Protein AF-A0A9Q0P8M5-F1 (afdb_monomer_lite)

Organism: NCBI:txid2511006

pLDDT: mean 90.1, std 12.9, range [41.22, 98.38]

Structure (mmCIF, N/CA/C/O backbone):
data_AF-A0A9Q0P8M5-F1
#
_entry.id   AF-A0A9Q0P8M5-F1
#
loop_
_atom_site.group_PDB
_atom_site.id
_atom_site.type_symbol
_atom_site.label_atom_id
_atom_site.label_alt_id
_atom_site.label_comp_id
_atom_site.label_asym_id
_atom_site.label_entity_id
_atom_site.label_seq_id
_atom_site.pdbx_PDB_ins_code
_atom_site.Cartn_x
_atom_site.Cartn_y
_atom_site.Cartn_z
_atom_site.occupancy
_atom_site.B_iso_or_equiv
_atom_site.auth_seq_id
_atom_site.auth_comp_id
_atom_site.auth_asym_id
_atom_site.auth_atom_id
_atom_site.pdbx_PDB_model_num
ATOM 1 N N . MET A 1 1 ? -18.662 16.101 -1.960 1.00 49.53 1 MET A N 1
ATOM 2 C CA . MET A 1 1 ? -17.519 15.282 -2.432 1.00 49.53 1 MET A CA 1
ATOM 3 C C . MET A 1 1 ? -17.899 13.805 -2.662 1.00 49.53 1 MET A C 1
ATOM 5 O O . MET A 1 1 ? -17.057 12.936 -2.518 1.00 49.53 1 MET A O 1
ATOM 9 N N . ALA A 1 2 ? -19.142 13.487 -3.062 1.00 43.66 2 ALA A N 1
ATOM 10 C CA . ALA A 1 2 ? -19.595 12.095 -3.244 1.00 43.66 2 ALA A CA 1
ATOM 11 C C . ALA A 1 2 ? -19.693 11.647 -4.720 1.00 43.66 2 ALA A C 1
ATOM 13 O O . ALA A 1 2 ? -19.770 10.452 -4.995 1.00 43.66 2 ALA A O 1
ATOM 14 N N . GLU A 1 3 ? -19.666 12.580 -5.680 1.00 48.09 3 GLU A N 1
ATOM 15 C CA . GLU A 1 3 ? -19.861 12.251 -7.101 1.00 48.09 3 GLU A CA 1
ATOM 16 C C . GLU A 1 3 ? -18.616 11.662 -7.785 1.00 48.09 3 GLU A C 1
ATOM 18 O O . GLU A 1 3 ? -18.761 10.822 -8.668 1.00 48.09 3 GLU A O 1
ATOM 23 N N . ALA A 1 4 ? -17.398 12.034 -7.369 1.00 52.03 4 ALA A N 1
ATOM 24 C CA . ALA A 1 4 ? -16.164 11.561 -8.012 1.00 52.03 4 ALA A CA 1
ATOM 25 C C . ALA A 1 4 ? -15.858 10.074 -7.741 1.00 52.03 4 ALA A C 1
ATOM 27 O O . ALA A 1 4 ? -15.228 9.415 -8.565 1.00 52.03 4 ALA A O 1
ATOM 28 N N . ALA A 1 5 ? -16.341 9.523 -6.621 1.00 55.00 5 ALA A N 1
ATOM 29 C CA . ALA A 1 5 ? -16.111 8.125 -6.258 1.00 55.00 5 ALA A CA 1
ATOM 30 C C . ALA A 1 5 ? -16.906 7.133 -7.128 1.00 55.00 5 ALA A C 1
ATOM 32 O O . ALA A 1 5 ? -16.515 5.979 -7.252 1.00 55.00 5 ALA A O 1
ATOM 33 N N . LYS A 1 6 ? -18.005 7.563 -7.766 1.00 59.19 6 LYS A N 1
ATOM 34 C CA . LYS A 1 6 ? -18.955 6.653 -8.436 1.00 59.19 6 LYS A CA 1
ATOM 35 C C . LYS A 1 6 ? -18.435 6.031 -9.742 1.00 59.19 6 LYS A C 1
ATOM 37 O O . LYS A 1 6 ? -19.040 5.078 -10.217 1.00 59.19 6 LYS A O 1
ATOM 42 N N . ASN A 1 7 ? -17.322 6.523 -10.297 1.00 80.25 7 ASN A N 1
ATOM 43 C CA . ASN A 1 7 ? -16.838 6.136 -11.632 1.00 80.25 7 ASN A CA 1
ATOM 44 C C . ASN A 1 7 ? -15.386 5.624 -11.659 1.00 80.25 7 ASN A C 1
ATOM 46 O O . ASN A 1 7 ? -14.783 5.562 -12.730 1.00 80.25 7 ASN A O 1
ATOM 50 N N . ILE A 1 8 ? -14.787 5.290 -10.511 1.00 86.75 8 ILE A N 1
ATOM 51 C CA . ILE A 1 8 ? -13.404 4.795 -10.490 1.00 86.75 8 ILE A CA 1
ATOM 52 C C . ILE A 1 8 ? -13.389 3.344 -10.983 1.00 86.75 8 ILE A C 1
ATOM 54 O O . ILE A 1 8 ? -13.882 2.436 -10.316 1.00 86.75 8 ILE A O 1
ATOM 58 N N . THR A 1 9 ? -12.817 3.120 -12.165 1.00 89.56 9 THR A N 1
ATOM 59 C CA . THR A 1 9 ? -12.677 1.782 -12.750 1.00 89.56 9 THR A CA 1
ATOM 60 C C . THR A 1 9 ? -11.434 1.068 -12.217 1.00 89.56 9 THR A C 1
ATOM 62 O O . THR A 1 9 ? -10.396 1.720 -12.066 1.00 89.56 9 THR A O 1
ATOM 65 N N . PRO A 1 10 ? -11.476 -0.262 -12.014 1.00 92.38 10 PRO A N 1
ATOM 66 C CA . PRO A 1 10 ? -10.295 -1.031 -11.643 1.00 92.38 10 PRO A CA 1
ATOM 67 C C . PRO A 1 10 ? -9.183 -0.872 -12.695 1.00 92.38 10 PRO A C 1
ATOM 69 O O . PRO A 1 10 ? -9.415 -1.162 -13.873 1.00 92.38 10 PRO A O 1
ATOM 72 N N . PRO A 1 11 ? -7.978 -0.420 -12.311 1.00 95.38 11 PRO A N 1
ATOM 73 C CA . PRO A 1 11 ? -6.859 -0.304 -13.230 1.00 95.38 11 PRO A CA 1
ATOM 74 C C . PRO A 1 11 ? -6.368 -1.692 -13.650 1.00 95.38 11 PRO A C 1
ATOM 76 O O . PRO A 1 11 ? -6.275 -2.611 -12.839 1.00 95.38 11 PRO A O 1
ATOM 79 N N . ASN A 1 12 ? -5.996 -1.839 -14.921 1.00 95.50 12 ASN A N 1
ATOM 80 C CA . ASN A 1 12 ? -5.468 -3.093 -15.472 1.00 95.50 12 ASN A CA 1
ATOM 81 C C . ASN A 1 12 ? -3.931 -3.117 -15.587 1.00 95.50 12 ASN A C 1
ATOM 83 O O . ASN A 1 12 ? -3.345 -4.114 -16.008 1.00 95.50 12 ASN A O 1
ATOM 87 N N . SER A 1 13 ? -3.274 -2.007 -15.246 1.00 97.12 13 SER A N 1
ATOM 88 C CA . SER A 1 13 ? -1.829 -1.821 -15.378 1.00 97.12 13 SER A CA 1
ATOM 89 C C . SER A 1 13 ? -1.303 -0.787 -14.385 1.00 97.12 13 SER A C 1
ATOM 91 O O . SER A 1 13 ? -2.036 0.106 -13.955 1.00 97.12 13 SER A O 1
ATOM 93 N N . ALA A 1 14 ? -0.012 -0.883 -14.051 1.00 97.00 14 ALA A N 1
ATOM 94 C CA . ALA A 1 14 ? 0.677 0.068 -13.179 1.00 97.00 14 ALA A CA 1
ATOM 95 C C . ALA A 1 14 ? 0.495 1.521 -13.634 1.00 97.00 14 ALA A C 1
ATOM 97 O O . ALA A 1 14 ? 0.252 2.397 -12.813 1.00 97.00 14 ALA A O 1
ATOM 98 N N . TYR A 1 15 ? 0.554 1.769 -14.946 1.00 96.69 15 TYR A N 1
ATOM 99 C CA . TYR A 1 15 ? 0.374 3.105 -15.506 1.00 96.69 15 TYR A CA 1
ATOM 100 C C . TYR A 1 15 ? -1.016 3.676 -15.194 1.00 96.69 15 TYR A C 1
ATOM 102 O O . TYR A 1 15 ? -1.116 4.783 -14.673 1.00 96.69 15 TYR A O 1
ATOM 110 N N . GLN A 1 16 ? -2.086 2.914 -15.452 1.00 96.88 16 GLN A N 1
ATOM 111 C CA . GLN A 1 16 ? -3.452 3.355 -15.145 1.00 96.88 16 GLN A CA 1
ATOM 112 C C . GLN A 1 16 ? -3.658 3.586 -13.646 1.00 96.88 16 GLN A C 1
ATOM 114 O O . GLN A 1 16 ? -4.300 4.567 -13.256 1.00 96.88 16 GLN A O 1
ATOM 119 N N . PHE A 1 17 ? -3.093 2.698 -12.819 1.00 97.56 17 PHE A N 1
ATOM 120 C CA . PHE A 1 17 ? -3.110 2.857 -11.371 1.00 97.56 17 PHE A CA 1
ATOM 121 C C . PHE A 1 17 ? -2.429 4.169 -10.980 1.00 97.56 17 PHE A C 1
ATOM 123 O O . PHE A 1 17 ? -3.049 4.993 -10.322 1.00 97.56 17 PHE A O 1
ATOM 130 N N . GLU A 1 18 ? -1.190 4.405 -11.417 1.00 96.56 18 GLU A N 1
ATOM 131 C CA . GLU A 1 18 ? -0.416 5.589 -11.035 1.00 96.56 18 GLU A CA 1
ATOM 132 C C . GLU A 1 18 ? -1.029 6.900 -11.530 1.00 96.56 18 GLU A C 1
ATOM 134 O O . GLU A 1 18 ? -1.019 7.881 -10.789 1.00 96.56 18 GLU A O 1
ATOM 139 N N . VAL A 1 19 ? -1.580 6.933 -12.747 1.00 95.69 19 VAL A N 1
ATOM 140 C CA . VAL A 1 19 ? -2.277 8.118 -13.273 1.00 95.69 19 VAL A CA 1
ATOM 141 C C . VAL A 1 19 ? -3.456 8.481 -12.374 1.00 95.69 19 VAL A C 1
ATOM 143 O O . VAL A 1 19 ? -3.561 9.626 -11.936 1.00 95.69 19 VAL A O 1
ATOM 146 N N . SER A 1 20 ? -4.296 7.500 -12.040 1.00 95.88 20 SER A N 1
ATOM 147 C CA . SER A 1 20 ? -5.450 7.712 -11.160 1.00 95.88 20 SER A CA 1
ATOM 148 C C . SER A 1 20 ? -4.999 8.080 -9.743 1.00 95.88 20 SER A C 1
ATOM 150 O O . SER A 1 20 ? -5.468 9.056 -9.167 1.00 95.88 20 SER A O 1
ATOM 152 N N . TRP A 1 21 ? -4.014 7.355 -9.207 1.00 96.31 21 TRP A N 1
ATOM 153 C CA . TRP A 1 21 ? -3.465 7.551 -7.866 1.00 96.31 21 TRP A CA 1
ATOM 154 C C . TRP A 1 21 ? -2.912 8.962 -7.658 1.00 96.31 21 TRP A C 1
ATOM 156 O O . TRP A 1 21 ? -3.172 9.587 -6.630 1.00 96.31 21 TRP A O 1
ATOM 166 N N . ARG A 1 22 ? -2.172 9.480 -8.647 1.00 95.06 22 ARG A N 1
ATOM 167 C CA . ARG A 1 22 ? -1.643 10.850 -8.642 1.00 95.06 22 ARG A CA 1
ATOM 168 C C . ARG A 1 22 ? -2.741 11.883 -8.873 1.00 95.06 22 ARG A C 1
ATOM 170 O O . ARG A 1 22 ? -2.701 12.936 -8.246 1.00 95.06 22 ARG A O 1
ATOM 177 N N . GLY A 1 23 ? -3.728 11.578 -9.718 1.00 94.25 23 GLY A N 1
ATOM 178 C CA . GLY A 1 23 ? -4.918 12.414 -9.903 1.00 94.25 23 GLY A CA 1
ATOM 179 C C . GLY A 1 23 ? -5.735 12.596 -8.619 1.00 94.25 23 GLY A C 1
ATOM 180 O O . GLY A 1 23 ? -6.371 13.630 -8.444 1.00 94.25 23 GLY A O 1
ATOM 181 N N . PHE A 1 24 ? -5.661 11.633 -7.697 1.00 94.56 24 PHE A N 1
ATOM 182 C CA . PHE A 1 24 ? -6.282 11.688 -6.369 1.00 94.56 24 PHE A CA 1
ATOM 183 C C . PHE A 1 24 ? -5.331 12.157 -5.259 1.00 94.56 24 PHE A C 1
ATOM 185 O O . PHE A 1 24 ? -5.665 12.065 -4.078 1.00 94.56 24 PHE A O 1
ATOM 192 N N . SER A 1 25 ? -4.139 12.655 -5.600 1.00 89.31 25 SER A N 1
ATOM 193 C CA . SER A 1 25 ? -3.178 13.140 -4.608 1.00 89.31 25 SER A CA 1
ATOM 194 C C . SER A 1 25 ? -3.799 14.243 -3.744 1.00 89.31 25 SER A C 1
ATOM 196 O O . SER A 1 25 ? -4.283 15.249 -4.256 1.00 89.31 25 SER A O 1
ATOM 198 N N . GLY A 1 26 ? -3.756 14.062 -2.422 1.00 88.31 26 GLY A N 1
ATOM 199 C CA . GLY A 1 26 ? -4.378 14.967 -1.447 1.00 88.31 26 GLY A CA 1
ATOM 200 C C . GLY A 1 26 ? -5.788 14.557 -1.009 1.00 88.31 26 GLY A C 1
ATOM 201 O O . GLY A 1 26 ? -6.238 15.013 0.038 1.00 88.31 26 GLY A O 1
ATOM 202 N N . ASP A 1 27 ? -6.447 13.643 -1.727 1.00 93.56 27 ASP A N 1
ATOM 203 C CA . ASP A 1 27 ? -7.725 13.048 -1.331 1.00 93.56 27 ASP A CA 1
ATOM 204 C C . ASP A 1 27 ? -7.535 11.568 -0.961 1.00 93.56 27 ASP A C 1
ATOM 206 O O . ASP A 1 27 ? -7.579 10.652 -1.791 1.00 93.56 27 ASP A O 1
ATOM 210 N N . ARG A 1 28 ? -7.323 11.324 0.337 1.00 92.31 28 ARG A N 1
ATOM 211 C CA . ARG A 1 28 ? -7.094 9.974 0.867 1.00 92.31 28 ARG A CA 1
ATOM 212 C C . ARG A 1 28 ? -8.317 9.067 0.706 1.00 92.31 28 ARG A C 1
ATOM 214 O O . ARG A 1 28 ? -8.148 7.851 0.598 1.00 92.31 28 ARG A O 1
ATOM 221 N N . ALA A 1 29 ? -9.529 9.623 0.670 1.00 92.62 29 ALA A N 1
ATOM 222 C CA . ALA A 1 29 ? -10.746 8.840 0.490 1.00 92.62 29 ALA A CA 1
ATOM 223 C C . ALA A 1 29 ? -10.827 8.287 -0.939 1.00 92.62 29 ALA A C 1
ATOM 225 O O . ALA A 1 29 ? -11.100 7.099 -1.117 1.00 92.62 29 ALA 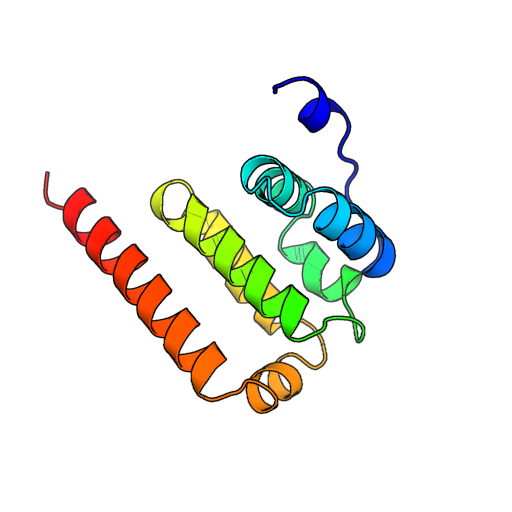A O 1
ATOM 226 N N . LEU A 1 30 ? -10.499 9.102 -1.948 1.00 94.56 30 LEU A N 1
ATOM 227 C CA . LEU A 1 30 ? -10.434 8.653 -3.342 1.00 94.56 30 LEU A CA 1
ATOM 228 C C . LEU A 1 30 ? -9.285 7.668 -3.588 1.00 94.56 30 LEU A C 1
ATOM 230 O O . LEU A 1 30 ? -9.495 6.656 -4.256 1.00 94.56 30 LEU A O 1
ATOM 234 N N . GLN A 1 31 ? -8.103 7.888 -3.000 1.00 95.75 31 GLN A N 1
ATOM 235 C CA . GLN A 1 31 ? -7.004 6.911 -3.052 1.00 95.75 31 GLN A CA 1
ATOM 236 C C . GLN A 1 31 ? -7.399 5.572 -2.407 1.00 95.75 31 GLN A C 1
ATOM 238 O O . GLN A 1 31 ? -7.159 4.506 -2.973 1.00 95.75 31 GLN A O 1
ATOM 243 N N . THR A 1 32 ? -8.074 5.613 -1.256 1.00 95.38 32 THR A N 1
ATOM 244 C CA . THR A 1 32 ? -8.581 4.406 -0.588 1.00 95.38 32 THR A CA 1
ATOM 245 C C . THR A 1 32 ? -9.626 3.701 -1.449 1.00 95.38 32 THR A C 1
ATOM 247 O O . THR A 1 32 ? -9.588 2.480 -1.580 1.00 95.38 32 THR A O 1
ATOM 250 N N . HIS A 1 33 ? -10.535 4.447 -2.080 1.00 95.25 33 HIS A N 1
ATOM 251 C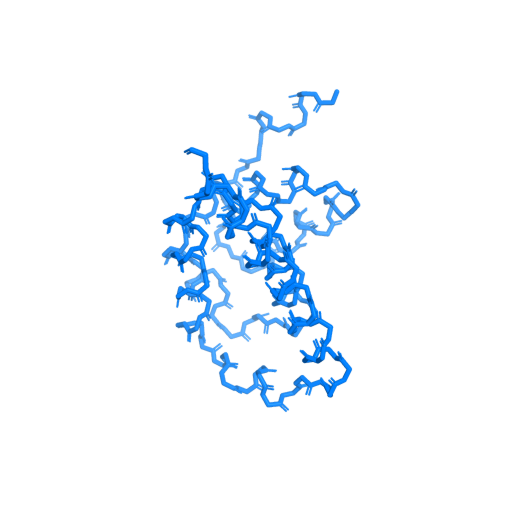 CA . HIS A 1 33 ? -11.530 3.872 -2.980 1.00 95.25 33 HIS A CA 1
ATOM 252 C C . HIS A 1 33 ? -10.881 3.215 -4.205 1.00 95.25 33 HIS A C 1
ATOM 254 O O . HIS A 1 33 ? -11.231 2.085 -4.539 1.00 95.25 33 HIS A O 1
ATOM 260 N N . LEU A 1 34 ? -9.881 3.865 -4.816 1.00 96.50 34 LEU A N 1
ATOM 261 C CA . LEU A 1 34 ? -9.091 3.295 -5.909 1.00 96.50 34 LEU A CA 1
ATOM 262 C C . LEU A 1 34 ? -8.406 1.988 -5.493 1.00 96.50 34 LEU A C 1
ATOM 264 O O . LEU A 1 34 ? -8.469 1.013 -6.241 1.00 96.50 34 LEU A O 1
ATOM 268 N N . LEU A 1 35 ? -7.796 1.937 -4.303 1.00 95.88 35 LEU A N 1
ATOM 269 C CA . LEU A 1 35 ? -7.270 0.685 -3.752 1.00 95.88 35 LEU A CA 1
ATOM 270 C C . LEU A 1 35 ? -8.380 -0.353 -3.648 1.00 95.88 35 LEU A C 1
ATOM 272 O O . LEU A 1 35 ? -8.232 -1.419 -4.213 1.00 95.88 35 LEU A O 1
ATOM 276 N N . LYS A 1 36 ? -9.515 -0.035 -3.023 1.00 94.69 36 LYS A N 1
ATOM 277 C CA . LYS A 1 36 ? -10.612 -0.992 -2.799 1.00 94.69 36 LYS A CA 1
ATOM 278 C C . LYS A 1 36 ? -11.218 -1.574 -4.076 1.00 94.69 36 LYS A C 1
ATOM 280 O O . LYS A 1 36 ? -11.565 -2.752 -4.075 1.00 94.69 36 LYS A O 1
ATOM 285 N N . VAL A 1 37 ? -11.310 -0.802 -5.160 1.00 95.44 37 VAL A N 1
ATOM 286 C CA . VAL A 1 37 ? -11.716 -1.346 -6.471 1.00 95.44 37 VAL A CA 1
ATOM 287 C C . VAL A 1 37 ? -10.586 -2.138 -7.150 1.00 95.44 37 VAL A C 1
ATOM 289 O O . VAL A 1 37 ? -10.844 -2.972 -8.015 1.00 95.44 37 VAL A O 1
ATOM 292 N N . THR A 1 38 ? -9.337 -1.931 -6.725 1.00 95.31 38 THR A N 1
ATOM 293 C CA . THR A 1 38 ? -8.139 -2.677 -7.130 1.00 95.31 38 THR A CA 1
ATOM 294 C C . THR A 1 38 ? -7.852 -3.811 -6.137 1.00 95.31 38 THR A C 1
ATOM 296 O O . THR A 1 38 ? -6.993 -3.682 -5.270 1.00 95.31 38 THR A O 1
ATOM 299 N N . SER A 1 39 ? -8.558 -4.941 -6.264 1.00 93.69 39 SER A N 1
ATOM 300 C CA . SER A 1 39 ? -8.403 -6.115 -5.377 1.00 93.69 39 SER A CA 1
ATOM 301 C C . SER A 1 39 ? -6.939 -6.382 -4.960 1.00 93.69 39 SER A C 1
ATOM 303 O O . SER A 1 39 ? -6.068 -6.391 -5.836 1.00 93.69 39 SER A O 1
ATOM 305 N N . PRO A 1 40 ? -6.638 -6.682 -3.675 1.00 97.50 40 PRO A N 1
ATOM 306 C CA . PRO A 1 40 ? -5.269 -6.918 -3.205 1.00 97.50 40 PRO A CA 1
ATOM 307 C C . PRO A 1 40 ? -4.492 -7.920 -4.065 1.00 97.50 40 PRO A C 1
ATOM 309 O O . PRO A 1 40 ? -3.337 -7.695 -4.418 1.00 97.50 40 PRO A O 1
ATOM 312 N N . SER A 1 41 ? -5.160 -9.005 -4.463 1.00 97.12 41 SER A N 1
ATOM 313 C CA . SER A 1 41 ? -4.597 -10.072 -5.303 1.00 97.12 41 SER A CA 1
ATOM 314 C C . SER A 1 41 ? -4.210 -9.629 -6.720 1.00 97.12 41 SER A C 1
ATOM 316 O O . SER A 1 41 ? -3.391 -10.283 -7.366 1.00 97.12 41 SER A O 1
ATOM 318 N N . ALA A 1 42 ? -4.754 -8.510 -7.204 1.00 96.81 42 ALA A N 1
ATOM 319 C CA . ALA A 1 42 ? -4.418 -7.946 -8.505 1.00 96.81 42 ALA A CA 1
ATOM 320 C C . ALA A 1 42 ? -3.118 -7.128 -8.469 1.00 96.81 42 ALA A C 1
ATOM 322 O O . ALA A 1 42 ? -2.473 -6.988 -9.507 1.00 96.81 42 ALA A O 1
ATOM 323 N N . LEU A 1 43 ? -2.685 -6.626 -7.302 1.00 97.38 43 LEU A N 1
ATOM 324 C CA . LEU A 1 43 ? -1.515 -5.743 -7.194 1.00 97.38 43 LEU A CA 1
ATOM 325 C C . LEU A 1 43 ? -0.225 -6.344 -7.779 1.00 97.38 43 LEU A C 1
ATOM 327 O O . LEU A 1 43 ? 0.431 -5.642 -8.553 1.00 97.38 43 LEU A O 1
ATOM 331 N N . PRO A 1 44 ? 0.138 -7.620 -7.521 1.00 97.62 44 PRO A N 1
ATOM 332 C CA . PRO A 1 44 ? 1.313 -8.231 -8.150 1.00 97.62 44 PRO A CA 1
ATOM 333 C C . PRO A 1 44 ? 1.254 -8.211 -9.680 1.00 97.62 44 PRO A C 1
ATOM 335 O O . PRO A 1 44 ? 2.262 -7.950 -10.337 1.00 97.62 44 PRO A O 1
ATOM 338 N N . GLN A 1 45 ? 0.067 -8.447 -10.249 1.00 96.94 45 GLN A N 1
ATOM 339 C CA . GLN A 1 45 ? -0.154 -8.496 -11.697 1.00 96.94 45 GLN A CA 1
ATOM 340 C C . GLN A 1 45 ? -0.257 -7.111 -12.336 1.00 96.94 45 GLN A C 1
ATOM 342 O O . GLN A 1 45 ? 0.155 -6.938 -13.479 1.00 96.94 45 GLN A O 1
ATOM 347 N N . ILE A 1 46 ? -0.779 -6.122 -11.614 1.00 97.31 46 ILE A N 1
ATOM 348 C CA . ILE A 1 46 ? -0.873 -4.733 -12.074 1.00 97.31 46 ILE A CA 1
ATOM 349 C C . ILE A 1 46 ? 0.514 -4.105 -12.103 1.00 97.31 46 ILE A C 1
ATOM 351 O O . ILE A 1 46 ? 0.907 -3.518 -13.113 1.00 97.31 46 ILE A O 1
ATOM 355 N N . PHE A 1 47 ? 1.262 -4.246 -11.007 1.00 97.25 47 PHE A N 1
ATOM 356 C CA . PHE A 1 47 ? 2.553 -3.595 -10.869 1.00 97.25 47 PHE A CA 1
ATOM 357 C C . PHE A 1 47 ? 3.677 -4.329 -11.582 1.00 97.25 47 PHE A C 1
ATOM 359 O O . PHE A 1 47 ? 4.505 -3.667 -12.203 1.00 97.25 47 PHE A O 1
ATOM 366 N N . LYS A 1 48 ? 3.730 -5.666 -11.537 1.00 93.94 48 LYS A N 1
ATOM 367 C CA . LYS A 1 48 ? 4.840 -6.456 -12.099 1.00 93.94 48 LYS A CA 1
ATOM 368 C C . LYS A 1 48 ? 6.190 -5.847 -11.685 1.00 93.94 48 LYS A C 1
ATOM 370 O O . LYS A 1 48 ? 6.498 -5.792 -10.505 1.00 93.94 48 LYS A O 1
ATOM 375 N N . ASN A 1 49 ? 6.962 -5.332 -12.643 1.00 93.94 49 ASN A N 1
ATOM 376 C CA . ASN A 1 49 ? 8.258 -4.690 -12.411 1.00 93.94 49 ASN A CA 1
ATOM 377 C C . ASN A 1 49 ? 8.200 -3.152 -12.320 1.00 93.94 49 ASN A C 1
ATOM 379 O O . ASN A 1 49 ? 9.254 -2.524 -12.243 1.00 93.94 49 ASN A O 1
ATOM 383 N N . ALA A 1 50 ? 7.016 -2.545 -12.381 1.00 95.75 50 ALA A N 1
ATOM 384 C CA . ALA A 1 50 ? 6.810 -1.100 -12.475 1.00 95.75 50 ALA A CA 1
ATOM 385 C C . ALA A 1 50 ? 6.540 -0.411 -11.126 1.00 95.75 50 ALA A C 1
ATOM 387 O O . ALA A 1 50 ? 6.500 0.814 -11.087 1.00 95.75 50 ALA A O 1
ATOM 388 N N . LEU A 1 51 ? 6.390 -1.156 -10.021 1.00 96.25 51 LEU A N 1
ATOM 389 C CA . LEU A 1 51 ? 6.237 -0.537 -8.701 1.00 96.25 51 LEU A CA 1
ATOM 390 C C . LEU A 1 51 ? 7.484 0.281 -8.341 1.00 96.25 51 LEU A C 1
ATOM 392 O O . LEU A 1 51 ? 8.614 -0.198 -8.453 1.00 96.25 51 LEU A O 1
ATOM 396 N N . SER A 1 52 ? 7.264 1.506 -7.872 1.00 94.81 52 SER A N 1
ATOM 397 C CA . SER A 1 52 ? 8.309 2.425 -7.426 1.00 94.81 52 SER A CA 1
ATOM 398 C C . SER A 1 52 ? 8.237 2.661 -5.916 1.00 94.81 52 SER A C 1
ATOM 400 O O . SER A 1 52 ? 7.181 2.516 -5.299 1.00 94.81 52 SER A O 1
ATOM 402 N N . VAL A 1 53 ? 9.364 3.053 -5.310 1.00 95.25 53 VAL A N 1
ATOM 403 C CA . VAL A 1 53 ? 9.450 3.339 -3.866 1.00 95.25 53 VAL A CA 1
ATOM 404 C C . VAL A 1 53 ? 8.425 4.391 -3.402 1.00 95.25 53 VAL A C 1
ATOM 406 O O . VAL A 1 53 ? 7.744 4.127 -2.411 1.00 95.25 53 VAL A O 1
ATOM 409 N N . PRO A 1 54 ? 8.241 5.544 -4.084 1.00 94.50 54 PRO A N 1
ATOM 410 C CA . PRO A 1 54 ? 7.267 6.546 -3.646 1.00 94.50 54 PRO A CA 1
ATOM 411 C C . PRO A 1 54 ? 5.830 6.014 -3.636 1.00 94.50 54 PRO A C 1
ATOM 413 O O . PRO A 1 54 ? 5.090 6.264 -2.687 1.00 94.50 54 PRO A O 1
ATOM 416 N N . ILE A 1 55 ? 5.456 5.238 -4.658 1.00 95.56 55 ILE A N 1
ATOM 417 C CA . ILE A 1 55 ? 4.122 4.639 -4.764 1.00 95.56 55 ILE A CA 1
ATOM 418 C C . ILE A 1 55 ? 3.925 3.561 -3.696 1.00 95.56 55 ILE A C 1
ATOM 420 O O . ILE A 1 55 ? 2.893 3.554 -3.034 1.00 95.56 55 ILE A O 1
ATOM 424 N N . LEU A 1 56 ? 4.925 2.703 -3.459 1.00 96.44 56 LEU A N 1
ATOM 425 C CA . LEU A 1 56 ? 4.879 1.707 -2.385 1.00 96.44 56 LEU A CA 1
ATOM 426 C C . LEU A 1 56 ? 4.623 2.364 -1.020 1.00 96.44 56 LEU A C 1
ATOM 428 O O . LEU A 1 56 ? 3.723 1.944 -0.295 1.00 96.44 56 LEU A O 1
ATOM 432 N N . ILE A 1 57 ? 5.386 3.408 -0.682 1.00 95.44 57 ILE A N 1
ATOM 433 C CA . ILE A 1 57 ? 5.232 4.129 0.589 1.00 95.44 57 ILE A CA 1
ATOM 434 C C . ILE A 1 57 ? 3.829 4.731 0.702 1.00 95.44 57 ILE A C 1
ATOM 436 O O . ILE A 1 57 ? 3.198 4.609 1.752 1.00 95.44 57 ILE A O 1
ATOM 440 N N . ASP A 1 58 ? 3.331 5.381 -0.351 1.00 95.62 58 ASP A N 1
ATOM 441 C CA . ASP A 1 58 ? 2.030 6.049 -0.290 1.00 95.62 58 ASP A CA 1
ATOM 442 C C . ASP A 1 58 ? 0.855 5.060 -0.226 1.00 95.62 58 ASP A C 1
ATOM 444 O O . ASP A 1 58 ? -0.122 5.315 0.482 1.00 95.62 58 ASP A O 1
ATOM 448 N N . ILE A 1 59 ? 0.972 3.891 -0.866 1.00 96.75 59 ILE A N 1
ATOM 449 C CA . ILE A 1 59 ? 0.010 2.793 -0.698 1.00 96.75 59 ILE A CA 1
ATOM 450 C C . ILE A 1 59 ? 0.016 2.305 0.753 1.00 96.75 59 ILE A C 1
ATOM 452 O O . ILE A 1 59 ? -1.052 2.188 1.346 1.00 96.75 59 ILE A O 1
ATOM 456 N N . ILE A 1 60 ? 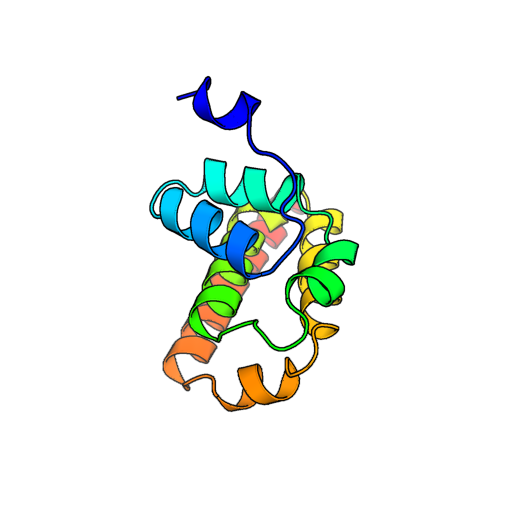1.186 2.062 1.358 1.00 96.12 60 ILE A N 1
ATOM 457 C CA . ILE A 1 60 ? 1.273 1.605 2.757 1.00 96.12 60 ILE A CA 1
ATOM 458 C C . ILE A 1 60 ? 0.639 2.633 3.705 1.00 96.12 60 ILE A C 1
ATOM 460 O O . ILE A 1 60 ? -0.106 2.257 4.610 1.00 96.12 60 ILE A O 1
ATOM 464 N N . LYS A 1 61 ? 0.877 3.931 3.474 1.00 94.38 61 LYS A N 1
ATOM 465 C CA . LYS A 1 61 ? 0.220 5.021 4.216 1.00 94.38 61 LYS A CA 1
ATOM 466 C C . LYS A 1 61 ? -1.298 5.006 4.038 1.00 94.38 61 LYS A C 1
ATOM 468 O O . LYS A 1 61 ? -2.026 5.249 4.994 1.00 94.38 61 LYS A O 1
ATOM 473 N N . CYS A 1 62 ? -1.777 4.688 2.836 1.00 95.75 62 CYS A N 1
ATOM 474 C CA . CYS A 1 62 ? -3.204 4.545 2.569 1.00 95.75 62 CYS A CA 1
ATOM 475 C C . CYS A 1 62 ? -3.815 3.356 3.309 1.00 95.75 62 CYS A C 1
ATOM 477 O O . CYS A 1 62 ? -4.894 3.471 3.873 1.00 95.75 62 CYS A O 1
ATOM 479 N N . VAL A 1 63 ? -3.121 2.220 3.331 1.00 96.62 63 VAL A N 1
ATOM 480 C CA . VAL A 1 63 ? -3.576 1.022 4.045 1.00 96.62 63 VAL A CA 1
ATOM 481 C C . VAL A 1 63 ? -3.663 1.284 5.547 1.00 96.62 63 VAL A C 1
ATOM 483 O O . VAL A 1 63 ? -4.646 0.914 6.184 1.00 96.62 63 VAL A O 1
ATOM 486 N N . ALA A 1 64 ? -2.685 1.997 6.104 1.00 94.62 64 ALA A N 1
ATOM 487 C CA . ALA A 1 64 ? -2.687 2.385 7.509 1.00 94.62 64 ALA A CA 1
ATOM 488 C C . ALA A 1 64 ? -3.912 3.234 7.903 1.00 94.62 64 ALA A C 1
ATOM 490 O O . ALA A 1 64 ? -4.381 3.112 9.033 1.00 94.62 64 ALA A O 1
ATOM 491 N N . SER A 1 65 ? -4.464 4.055 6.996 1.00 92.69 65 SER A N 1
ATOM 492 C CA . SER A 1 65 ? -5.590 4.941 7.329 1.00 92.69 65 SER A CA 1
ATOM 493 C C . SER A 1 65 ? -6.929 4.228 7.510 1.00 92.69 65 SER A C 1
ATOM 495 O O . SER A 1 65 ? -7.806 4.799 8.143 1.00 92.69 65 SER A O 1
ATOM 497 N N . PHE A 1 66 ? -7.099 3.017 6.968 1.00 93.19 66 PHE A N 1
ATOM 498 C CA . PHE A 1 66 ? -8.316 2.207 7.152 1.00 93.19 66 PHE A CA 1
ATOM 499 C C . PHE A 1 66 ? -8.058 0.894 7.906 1.00 93.19 66 PHE A C 1
ATOM 501 O O . PHE A 1 66 ? -8.955 0.067 8.045 1.00 93.19 66 PHE A O 1
ATOM 508 N N . PHE A 1 67 ? -6.831 0.679 8.396 1.00 94.00 67 PHE A N 1
ATOM 509 C CA . PHE A 1 67 ? -6.422 -0.587 9.009 1.00 94.00 67 PHE A CA 1
ATOM 510 C C . PHE A 1 67 ? -7.296 -0.994 10.201 1.00 94.00 67 PHE A C 1
ATOM 512 O O . PHE A 1 67 ? -7.582 -2.173 10.374 1.00 94.00 67 PHE A O 1
ATOM 519 N N . ILE A 1 68 ? -7.704 -0.026 11.025 1.00 91.19 68 ILE A N 1
ATOM 520 C CA . ILE A 1 68 ? -8.497 -0.287 12.233 1.00 91.19 68 ILE A CA 1
ATOM 521 C C . ILE A 1 68 ? -9.899 -0.774 11.871 1.00 91.19 68 ILE A C 1
ATOM 523 O O . ILE A 1 68 ? -10.382 -1.730 12.471 1.00 91.19 68 ILE A O 1
ATOM 527 N N . ASP A 1 69 ? -10.517 -0.155 10.867 1.00 92.25 69 ASP A N 1
ATOM 528 C CA . ASP A 1 69 ? -11.889 -0.454 10.460 1.00 92.25 69 ASP A CA 1
ATOM 529 C C . ASP A 1 69 ? -11.984 -1.737 9.617 1.00 92.25 69 ASP A C 1
ATOM 531 O O . ASP A 1 69 ? -12.952 -2.487 9.720 1.00 92.25 69 ASP A O 1
ATOM 535 N N . GLU A 1 70 ? -10.974 -2.024 8.787 1.00 94.50 70 GLU A N 1
ATOM 536 C CA . 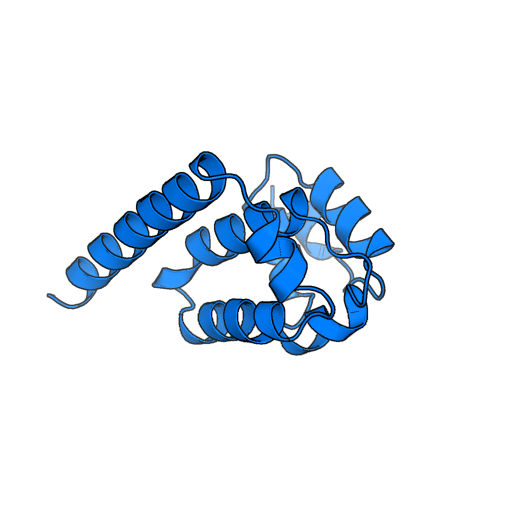GLU A 1 70 ? -10.987 -3.132 7.821 1.00 94.50 70 GLU A CA 1
ATOM 537 C C . GLU A 1 70 ? -9.680 -3.942 7.859 1.00 94.50 70 GLU A C 1
ATOM 539 O O . GLU A 1 70 ? -8.993 -4.124 6.849 1.00 94.50 70 GLU A O 1
ATOM 544 N N . MET A 1 71 ? -9.336 -4.454 9.042 1.00 94.38 71 MET A N 1
ATOM 545 C CA . MET A 1 71 ? -8.060 -5.130 9.310 1.00 94.38 71 MET A CA 1
ATOM 546 C C . MET A 1 71 ? -7.751 -6.292 8.355 1.00 94.38 71 MET A C 1
ATOM 548 O O . MET A 1 71 ? -6.651 -6.351 7.810 1.00 94.38 71 MET A O 1
ATOM 552 N N . ASP A 1 72 ? -8.704 -7.198 8.111 1.00 95.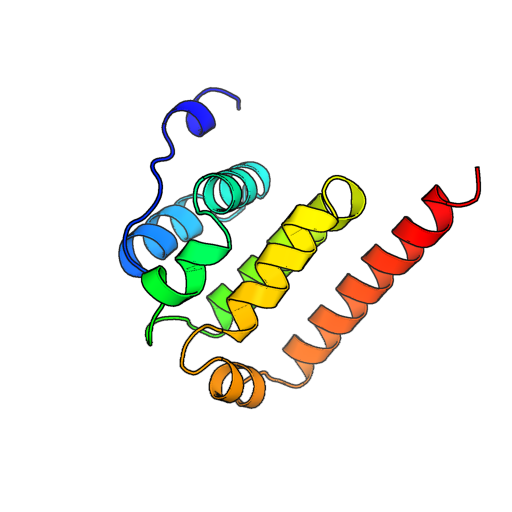50 72 ASP A N 1
ATOM 553 C CA . ASP A 1 72 ? -8.510 -8.342 7.200 1.00 95.50 72 ASP A CA 1
ATOM 554 C C . ASP A 1 72 ? -8.139 -7.878 5.781 1.00 95.50 72 ASP A C 1
ATOM 556 O O . ASP A 1 72 ? -7.188 -8.375 5.171 1.00 95.50 72 ASP A O 1
ATOM 560 N N . LEU A 1 73 ? -8.839 -6.861 5.277 1.00 96.56 73 LEU A N 1
ATOM 561 C CA . LEU A 1 73 ? -8.568 -6.288 3.965 1.00 96.56 73 LEU A CA 1
ATOM 562 C C . LEU A 1 73 ? -7.205 -5.583 3.935 1.00 96.56 73 LEU A C 1
ATOM 564 O O . LEU A 1 73 ? -6.440 -5.743 2.982 1.00 96.56 73 LEU A O 1
ATOM 568 N N . ALA A 1 74 ? -6.883 -4.826 4.981 1.00 96.75 74 ALA A N 1
ATOM 569 C CA . ALA A 1 74 ? -5.617 -4.117 5.102 1.00 96.75 74 ALA A CA 1
ATOM 570 C C . ALA A 1 74 ? -4.420 -5.084 5.140 1.00 96.75 74 ALA A C 1
ATOM 572 O O . ALA A 1 74 ? -3.444 -4.887 4.413 1.00 96.75 74 ALA A O 1
ATOM 573 N N . VAL A 1 75 ? -4.522 -6.178 5.903 1.00 96.81 75 VAL A N 1
ATOM 574 C CA . VAL A 1 75 ? -3.514 -7.250 5.936 1.00 96.81 75 VAL A CA 1
ATOM 575 C C . VAL A 1 75 ? -3.354 -7.884 4.555 1.00 96.81 75 VAL A C 1
ATOM 577 O O . VAL A 1 75 ? -2.224 -8.033 4.090 1.00 96.81 75 VAL A O 1
ATOM 580 N N . LYS A 1 76 ? -4.453 -8.167 3.842 1.00 98.38 76 LYS A N 1
ATOM 581 C CA . LYS A 1 76 ? -4.396 -8.698 2.469 1.00 98.38 76 LYS A CA 1
ATOM 582 C C . LYS A 1 76 ? -3.667 -7.762 1.507 1.00 98.38 76 LYS A C 1
ATOM 584 O O . LYS A 1 76 ? -2.935 -8.250 0.643 1.00 98.38 76 LYS A O 1
ATOM 589 N N . TYR A 1 77 ? -3.829 -6.442 1.629 1.00 98.31 77 TYR A N 1
ATOM 590 C CA . TYR A 1 77 ? -3.060 -5.485 0.824 1.00 98.31 77 TYR A CA 1
ATOM 591 C C . TYR A 1 77 ? -1.564 -5.566 1.112 1.00 98.31 77 TYR A C 1
ATOM 593 O O . TYR A 1 77 ? -0.777 -5.691 0.173 1.00 98.31 77 TYR A O 1
ATOM 601 N N . LEU A 1 78 ? -1.170 -5.537 2.387 1.00 97.62 78 LEU A N 1
ATOM 602 C CA . LEU A 1 78 ? 0.239 -5.636 2.775 1.00 97.62 78 LEU A CA 1
ATOM 603 C C . LEU A 1 78 ? 0.856 -6.953 2.304 1.00 97.62 78 LEU A C 1
ATOM 605 O O . LEU A 1 78 ? 1.927 -6.945 1.703 1.00 97.62 78 LEU A O 1
ATOM 609 N N . GLU A 1 79 ? 0.156 -8.070 2.500 1.00 98.31 79 GLU A N 1
ATOM 610 C CA . GLU A 1 79 ? 0.612 -9.391 2.073 1.00 98.31 79 GLU A CA 1
ATOM 611 C C . GLU A 1 79 ? 0.818 -9.451 0.554 1.00 98.31 79 GLU A C 1
ATOM 613 O O . GLU A 1 79 ? 1.862 -9.901 0.085 1.00 98.31 79 GLU A O 1
ATOM 618 N N . ASN A 1 80 ? -0.138 -8.961 -0.240 1.00 98.38 80 ASN A N 1
ATOM 619 C CA . ASN A 1 80 ? -0.005 -8.993 -1.696 1.00 98.38 80 ASN A CA 1
ATOM 620 C C . ASN A 1 80 ? 1.036 -7.999 -2.227 1.00 98.38 80 ASN A C 1
ATOM 622 O O . ASN A 1 80 ? 1.668 -8.295 -3.239 1.00 98.38 80 ASN A O 1
ATOM 626 N N . LEU A 1 81 ? 1.299 -6.882 -1.541 1.00 97.62 81 LEU A N 1
ATOM 627 C CA . LEU A 1 81 ? 2.422 -6.006 -1.889 1.00 97.62 81 LEU A CA 1
ATOM 628 C C . LEU A 1 81 ? 3.765 -6.738 -1.793 1.00 97.62 81 LEU A C 1
ATOM 630 O O . LEU A 1 81 ? 4.599 -6.570 -2.680 1.00 97.62 81 LEU A O 1
ATOM 634 N N . THR A 1 82 ? 3.954 -7.608 -0.791 1.00 97.31 82 THR A N 1
ATOM 635 C CA . THR A 1 82 ? 5.195 -8.401 -0.669 1.00 97.31 82 THR A CA 1
ATOM 636 C C . THR A 1 82 ? 5.420 -9.368 -1.836 1.00 97.31 82 THR A C 1
ATOM 638 O O . THR A 1 82 ? 6.556 -9.752 -2.111 1.00 97.31 82 THR A O 1
ATOM 641 N N . LYS A 1 83 ? 4.350 -9.730 -2.557 1.00 97.88 83 LYS A N 1
ATOM 642 C CA . LYS A 1 83 ? 4.375 -10.640 -3.714 1.00 97.88 83 LYS A CA 1
ATOM 643 C C . LYS A 1 83 ? 4.677 -9.921 -5.034 1.00 97.88 83 LYS A C 1
ATOM 645 O O . LYS A 1 83 ? 4.831 -10.582 -6.060 1.00 97.88 83 LYS A O 1
ATOM 650 N N . VAL A 1 84 ? 4.744 -8.586 -5.044 1.00 97.50 84 VAL A N 1
ATOM 651 C CA . VAL A 1 84 ? 5.090 -7.814 -6.246 1.00 97.50 84 VAL A CA 1
ATOM 652 C C . VAL A 1 84 ? 6.551 -8.105 -6.626 1.00 97.50 84 VAL A C 1
ATOM 654 O O . VAL A 1 84 ? 7.441 -7.994 -5.775 1.00 97.50 84 VAL A O 1
ATOM 657 N N . PRO A 1 85 ? 6.848 -8.451 -7.893 1.00 94.81 85 PRO A N 1
ATOM 658 C CA . PRO A 1 85 ? 8.225 -8.576 -8.351 1.00 94.81 85 PRO A CA 1
ATOM 659 C C . PRO A 1 85 ? 9.048 -7.330 -8.004 1.00 94.81 85 PRO A C 1
ATOM 661 O O . PRO A 1 85 ? 8.581 -6.202 -8.133 1.00 94.81 85 PRO A O 1
ATOM 664 N N . ARG A 1 86 ? 10.297 -7.529 -7.572 1.00 91.19 86 ARG A N 1
ATOM 665 C CA . ARG A 1 86 ? 11.208 -6.468 -7.092 1.00 91.19 86 ARG A CA 1
ATOM 666 C C . ARG A 1 86 ? 10.852 -5.852 -5.734 1.00 91.19 86 ARG A C 1
ATOM 668 O O . ARG A 1 86 ? 11.597 -4.972 -5.310 1.00 91.19 86 ARG A O 1
ATOM 675 N N . PHE A 1 87 ? 9.829 -6.322 -5.010 1.00 95.19 87 PHE A N 1
ATOM 676 C CA . PHE A 1 87 ? 9.520 -5.814 -3.664 1.00 95.19 87 PHE A CA 1
ATOM 677 C C . PHE A 1 87 ? 10.756 -5.786 -2.752 1.00 95.19 87 PHE A C 1
ATOM 679 O O . PHE A 1 87 ? 11.067 -4.748 -2.179 1.00 95.19 87 PHE A O 1
ATOM 686 N N . GLY A 1 88 ? 11.533 -6.875 -2.704 1.00 93.62 88 GLY A N 1
ATOM 687 C CA . GLY A 1 88 ? 12.769 -6.924 -1.911 1.00 93.62 88 GLY A CA 1
ATOM 688 C C . GLY A 1 88 ? 13.787 -5.837 -2.284 1.00 93.62 88 GLY A C 1
ATOM 689 O O . GLY A 1 88 ? 14.374 -5.219 -1.401 1.00 93.62 88 GLY A O 1
ATOM 690 N N . VAL A 1 89 ? 13.939 -5.533 -3.578 1.00 93.62 89 VAL A N 1
ATOM 691 C CA . VAL A 1 89 ? 14.817 -4.447 -4.052 1.00 93.62 89 VAL A CA 1
ATOM 692 C C . VAL A 1 89 ? 14.272 -3.087 -3.622 1.00 93.62 89 VAL A C 1
ATOM 694 O O . VAL A 1 89 ? 15.037 -2.238 -3.180 1.00 93.62 89 VAL A O 1
ATOM 697 N N . LEU A 1 90 ? 12.953 -2.879 -3.698 1.00 94.75 90 LEU A N 1
ATOM 698 C CA . LEU A 1 90 ? 12.329 -1.633 -3.246 1.00 94.75 90 LEU A CA 1
ATOM 699 C C . LEU A 1 90 ? 12.569 -1.395 -1.756 1.00 94.75 90 LEU A C 1
ATOM 701 O O . LEU A 1 90 ? 12.908 -0.275 -1.389 1.00 94.75 90 LEU A O 1
ATOM 705 N N . ILE A 1 91 ? 12.456 -2.438 -0.928 1.00 93.25 91 ILE A N 1
ATOM 706 C CA . ILE A 1 91 ? 12.763 -2.362 0.505 1.00 93.25 91 ILE A CA 1
ATOM 707 C C . ILE A 1 91 ? 14.234 -2.002 0.739 1.00 93.25 91 ILE A C 1
ATOM 709 O O . ILE A 1 91 ? 14.516 -1.138 1.562 1.00 93.25 91 ILE A O 1
ATOM 713 N N . MET A 1 92 ? 15.166 -2.591 -0.015 1.00 91.38 92 MET A N 1
ATOM 714 C CA . MET A 1 92 ? 16.592 -2.239 0.070 1.00 91.38 92 MET A CA 1
ATOM 715 C C . MET A 1 92 ? 16.884 -0.795 -0.366 1.00 91.38 92 MET A C 1
ATOM 717 O O . MET A 1 92 ? 17.823 -0.183 0.132 1.00 91.38 92 MET A O 1
ATOM 721 N N . CYS A 1 93 ? 16.088 -0.241 -1.284 1.00 92.00 93 CYS A N 1
ATOM 722 C CA . CYS A 1 93 ? 16.210 1.142 -1.744 1.00 92.00 93 CYS A CA 1
ATOM 723 C C . CYS A 1 93 ? 15.523 2.167 -0.823 1.00 92.00 93 CYS A C 1
ATOM 725 O O . CYS A 1 93 ? 15.586 3.366 -1.104 1.00 92.00 93 CYS A O 1
ATOM 727 N N . LEU A 1 94 ? 14.843 1.738 0.247 1.00 92.75 94 LEU A N 1
ATOM 728 C CA . LEU A 1 94 ? 14.259 2.665 1.213 1.00 92.75 94 LEU A CA 1
ATOM 729 C C . LEU A 1 94 ? 15.361 3.375 2.000 1.00 92.75 94 LEU A C 1
ATOM 731 O O . LEU A 1 94 ? 16.269 2.750 2.543 1.00 92.75 94 LEU A O 1
ATOM 735 N N . SER A 1 95 ? 15.248 4.698 2.116 1.00 92.56 95 SER A N 1
ATOM 736 C CA . SER A 1 95 ? 16.082 5.454 3.046 1.00 92.56 95 SER A CA 1
ATOM 737 C C . SER A 1 95 ? 15.721 5.114 4.494 1.00 92.56 95 SER A C 1
ATOM 739 O O . SER A 1 95 ? 14.582 4.747 4.806 1.00 92.56 95 SER A O 1
ATOM 741 N N . SER A 1 96 ? 16.675 5.307 5.404 1.00 92.25 96 SER A N 1
ATOM 742 C CA . SER A 1 96 ? 16.442 5.170 6.846 1.00 92.25 96 SER A CA 1
ATOM 743 C C . SER A 1 96 ? 15.308 6.076 7.338 1.00 92.25 96 SER A C 1
ATOM 745 O O . SER A 1 96 ? 14.515 5.657 8.179 1.00 92.25 96 SER A O 1
ATOM 747 N N . THR A 1 97 ? 15.177 7.280 6.773 1.00 93.81 97 THR A N 1
ATOM 748 C CA . THR A 1 97 ? 14.070 8.206 7.053 1.00 93.81 97 THR A CA 1
ATOM 749 C C . THR A 1 97 ? 12.725 7.610 6.654 1.00 93.81 97 THR A C 1
ATOM 751 O O . THR A 1 97 ? 11.837 7.519 7.495 1.00 93.81 97 THR A O 1
ATOM 754 N N . ASN A 1 98 ? 12.591 7.121 5.414 1.00 92.44 98 ASN A N 1
ATOM 755 C CA . ASN A 1 98 ? 11.344 6.512 4.943 1.00 92.44 98 ASN A CA 1
ATOM 756 C C . ASN A 1 98 ? 10.947 5.311 5.810 1.00 92.44 98 ASN A C 1
ATOM 758 O O . ASN A 1 98 ? 9.778 5.158 6.159 1.00 92.44 98 ASN A O 1
ATOM 762 N N . MET A 1 99 ? 11.921 4.478 6.184 1.00 92.06 99 MET A N 1
ATOM 763 C CA . MET A 1 99 ? 11.684 3.331 7.057 1.00 92.06 99 MET A CA 1
ATOM 764 C C . MET A 1 99 ? 11.248 3.763 8.464 1.00 92.06 99 MET A C 1
ATOM 766 O O . MET A 1 99 ? 10.283 3.226 9.003 1.00 92.06 99 MET A O 1
ATOM 770 N N . SER A 1 100 ? 11.916 4.761 9.052 1.00 94.06 100 SER A N 1
ATOM 771 C CA . SER A 1 100 ? 11.560 5.297 10.371 1.00 94.06 100 SER A CA 1
ATOM 772 C C . SER A 1 100 ? 10.154 5.896 10.389 1.00 94.06 100 SER A C 1
ATOM 774 O O . SER A 1 100 ? 9.406 5.672 11.340 1.00 94.06 100 SER A O 1
ATOM 776 N N . ASP A 1 101 ? 9.769 6.611 9.333 1.00 93.69 101 ASP A N 1
ATOM 777 C CA . ASP A 1 101 ? 8.444 7.218 9.220 1.00 93.69 101 ASP A CA 1
ATOM 778 C C . ASP A 1 101 ? 7.341 6.162 9.104 1.00 93.69 101 ASP A C 1
ATOM 780 O O . ASP A 1 101 ? 6.296 6.292 9.747 1.00 93.69 101 ASP A O 1
ATOM 784 N N . LEU A 1 102 ? 7.580 5.088 8.340 1.00 93.62 102 LEU A N 1
ATOM 785 C CA . LEU A 1 102 ? 6.660 3.952 8.274 1.00 93.62 102 LEU A CA 1
ATOM 786 C C . LEU A 1 102 ? 6.491 3.298 9.650 1.00 93.62 102 LEU A C 1
ATOM 788 O O . LEU A 1 102 ? 5.357 3.094 10.079 1.00 93.62 102 LEU A O 1
ATOM 792 N N . LEU A 1 103 ? 7.586 3.026 10.366 1.00 93.44 103 LEU A N 1
ATOM 793 C CA . LEU A 1 103 ? 7.531 2.429 11.706 1.00 93.44 103 LEU A CA 1
ATOM 794 C C . LEU A 1 103 ? 6.739 3.303 12.687 1.00 93.44 103 LEU A C 1
ATOM 796 O O . LEU A 1 103 ? 5.799 2.822 13.314 1.00 93.44 103 LEU A O 1
ATOM 800 N N . LYS A 1 104 ? 7.044 4.605 12.759 1.00 94.44 104 LYS A N 1
ATOM 801 C CA . LYS A 1 104 ? 6.337 5.549 13.645 1.00 94.44 104 LYS A CA 1
ATOM 802 C C . LYS A 1 104 ? 4.839 5.617 13.353 1.00 94.44 104 LYS A C 1
ATOM 804 O O . LYS A 1 104 ? 4.035 5.703 14.283 1.00 94.44 104 LYS A O 1
ATOM 809 N N . MET A 1 105 ? 4.467 5.602 12.073 1.00 94.00 105 MET A N 1
ATOM 810 C CA . MET A 1 105 ? 3.069 5.593 11.650 1.00 94.00 105 MET A CA 1
ATOM 811 C C . MET A 1 105 ? 2.361 4.319 12.126 1.00 94.00 105 MET A C 1
ATOM 813 O O . MET A 1 105 ? 1.302 4.410 12.748 1.00 94.00 105 MET A O 1
ATOM 817 N N . TRP A 1 106 ? 2.951 3.148 11.876 1.00 92.56 106 TRP A N 1
ATOM 818 C CA . TRP A 1 106 ? 2.371 1.860 12.262 1.00 92.56 106 TRP A CA 1
ATOM 819 C C . TRP A 1 106 ? 2.295 1.676 13.780 1.00 92.56 106 TRP A C 1
ATOM 821 O O . TRP A 1 106 ? 1.272 1.207 14.274 1.00 92.56 106 TRP A O 1
ATOM 831 N N . ASP A 1 107 ? 3.280 2.155 14.541 1.00 92.94 107 ASP A N 1
ATOM 832 C CA . ASP A 1 107 ? 3.190 2.214 16.006 1.00 92.94 107 ASP A CA 1
ATOM 833 C C . ASP A 1 107 ? 1.968 3.025 16.467 1.00 92.94 107 ASP A C 1
ATOM 835 O O . ASP A 1 107 ? 1.313 2.689 17.455 1.00 92.94 107 ASP A O 1
ATOM 839 N N . GLY A 1 108 ? 1.649 4.115 15.762 1.00 90.38 108 GLY A N 1
ATOM 840 C CA . GLY A 1 108 ? 0.441 4.905 15.997 1.00 90.38 108 GLY A CA 1
ATOM 841 C C . GLY A 1 108 ? -0.836 4.099 15.765 1.00 90.38 108 GLY A C 1
ATOM 842 O O . GLY A 1 108 ? -1.703 4.078 16.639 1.00 90.38 108 GLY A O 1
ATOM 843 N N . VAL A 1 109 ? -0.921 3.402 14.628 1.00 89.94 109 VAL A N 1
ATOM 844 C CA . VAL A 1 109 ? -2.052 2.526 14.278 1.00 89.94 109 VAL A CA 1
ATOM 845 C C . VAL A 1 109 ? -2.253 1.457 15.353 1.00 89.94 109 VAL A C 1
ATOM 847 O O . VAL A 1 109 ? -3.349 1.339 15.898 1.00 89.94 109 VAL A O 1
ATOM 850 N N . PHE A 1 110 ? -1.199 0.736 15.741 1.00 87.12 110 PHE A N 1
ATOM 851 C CA . PHE A 1 110 ? -1.305 -0.331 16.738 1.00 87.12 110 PHE A CA 1
ATOM 852 C C . PHE A 1 110 ? -1.661 0.187 18.134 1.00 87.12 110 PHE A C 1
ATOM 854 O O . PHE A 1 110 ? -2.507 -0.403 18.801 1.00 87.12 110 PHE A O 1
ATOM 861 N N . ARG A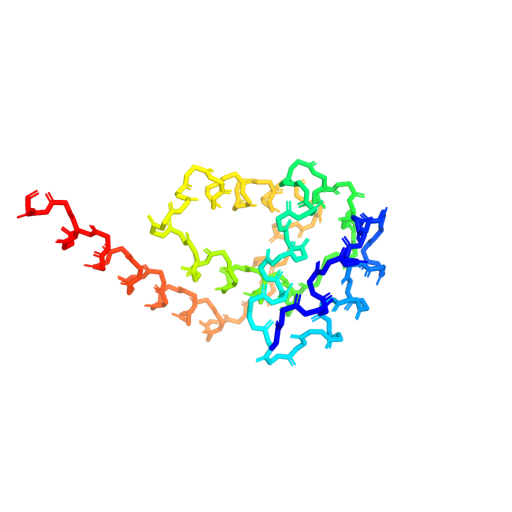 1 111 ? -1.109 1.328 18.569 1.00 87.00 111 ARG A N 1
ATOM 862 C CA . ARG A 1 111 ? -1.510 1.952 19.846 1.00 87.00 111 ARG A CA 1
ATOM 863 C C . ARG A 1 111 ? -2.981 2.360 19.864 1.00 87.00 111 ARG A C 1
ATOM 865 O O . ARG A 1 111 ? -3.613 2.326 20.920 1.00 87.00 111 ARG A O 1
ATOM 872 N N . SER A 1 112 ? -3.523 2.787 18.729 1.00 82.00 112 SER A N 1
ATOM 873 C CA . SER A 1 112 ? -4.952 3.077 18.602 1.00 82.00 112 SER A CA 1
ATOM 874 C C . SER A 1 112 ? -5.778 1.790 18.612 1.00 82.00 112 SER A C 1
ATOM 876 O O . SER A 1 112 ? -6.749 1.723 19.357 1.00 82.00 112 SER A O 1
ATOM 878 N N . ALA A 1 113 ? -5.345 0.741 17.906 1.00 75.38 113 ALA A N 1
ATOM 879 C CA . ALA A 1 113 ? -6.007 -0.567 17.902 1.00 75.38 113 ALA A CA 1
ATOM 880 C C . ALA A 1 113 ? -6.148 -1.159 19.314 1.00 75.38 113 ALA A C 1
ATOM 882 O O . ALA A 1 113 ? -7.231 -1.590 19.703 1.00 75.38 113 ALA A O 1
ATOM 883 N N . SER A 1 114 ? -5.080 -1.111 20.118 1.00 70.12 114 SER A N 1
ATOM 884 C CA . SER A 1 114 ? -5.083 -1.644 21.486 1.00 70.12 114 SER A CA 1
ATOM 885 C C . SER A 1 114 ? -6.076 -0.937 22.413 1.00 70.12 114 SER A C 1
ATOM 887 O O . SER A 1 114 ? -6.584 -1.558 23.343 1.00 70.12 114 SER A O 1
ATOM 889 N N . ARG A 1 115 ? -6.383 0.343 22.156 1.00 63.75 115 ARG A N 1
ATOM 890 C CA . ARG A 1 115 ? -7.385 1.108 22.919 1.00 63.75 115 ARG A CA 1
ATOM 891 C C . ARG A 1 115 ? -8.825 0.746 22.560 1.00 63.75 115 ARG A C 1
ATOM 893 O O . ARG A 1 115 ? -9.703 0.914 23.395 1.00 63.75 115 ARG A O 1
ATOM 900 N N . HIS A 1 116 ? -9.071 0.234 21.356 1.00 57.59 116 HIS A N 1
ATOM 901 C CA . HIS A 1 116 ? -10.405 -0.205 20.938 1.00 57.59 116 HIS A CA 1
ATOM 902 C C . HIS A 1 116 ? -10.773 -1.604 21.454 1.00 57.59 116 HIS A C 1
ATOM 904 O O . HIS A 1 116 ? -11.948 -1.941 21.487 1.00 57.59 116 HIS A O 1
ATOM 910 N N . LEU A 1 117 ? -9.790 -2.398 21.894 1.00 56.25 117 LEU A N 1
ATOM 911 C CA . LEU A 1 117 ? -9.994 -3.737 22.466 1.00 56.25 117 LEU A CA 1
ATOM 912 C C . LEU A 1 117 ? -10.166 -3.743 23.997 1.00 56.25 117 LEU A C 1
ATOM 914 O O . LEU A 1 117 ? -10.275 -4.811 24.590 1.00 56.25 117 LEU A O 1
ATOM 918 N N . THR A 1 118 ? -10.146 -2.575 24.649 1.00 48.12 118 THR A N 1
ATOM 919 C CA . THR A 1 118 ? -10.253 -2.437 26.117 1.00 48.12 118 THR A CA 1
ATOM 920 C C . THR A 1 118 ? -11.621 -1.938 26.605 1.00 48.12 118 THR A C 1
ATOM 922 O O . THR A 1 118 ? -11.727 -1.515 27.756 1.00 48.12 118 THR A O 1
ATOM 925 N N . VAL A 1 119 ? -12.660 -1.999 25.765 1.00 41.22 119 VAL A N 1
ATOM 926 C CA . VAL A 1 119 ? -14.052 -1.664 26.128 1.00 41.22 119 VAL A CA 1
ATOM 927 C C . VAL A 1 119 ? -14.937 -2.893 26.008 1.00 41.22 119 VAL A C 1
ATOM 929 O O . VAL A 1 119 ? -14.865 -3.551 24.947 1.00 41.22 119 VAL A O 1
#

Secondary structure (DSSP, 8-state):
--SGGGG-PPPSSHHHHHHHHHHTTT-HHHHHHHHHHS-GGGHHHHHTT---HHHHHHHHHHHHHHTTTSHHHHHHHHHHHHTSTTHHHHHHT--HHHHHHHHHHHHHHHHHHHHHT--

Foldseek 3Di:
DPVVLPDQAADQAPVSLVVQCVVCVPPLVSNLSNVVNHQLQCVQVRCAPNDALVNLLVVLVSLLVCCLVCVVRSVSNVVSCCVRPCSVVSVVVDDPVSVVVSVVSVVVSVVVNVVVVPD

Sequence (119 aa):
MAEAAKNITPPNSAYQFEVSWRGFSGDRALQTHLLKVTSPSALPQIFKNALSVPILIDIIKCVASFFIDEMDLAVKYLENLTKVPRFGVLIMCLSSTNMSDLLKMWDGVFRSASRHLTV

Radius of gyration: 14.58 Å; chains: 1; bounding box: 36×26×42 Å

InterPro domains:
  IPR025986 RNA-polymerase II-associated protein 3-like, C-terminal domain [PF13877] (10-97)